Protein AF-A0A7X7VGP6-F1 (afdb_monomer_lite)

Secondary structure (DSSP, 8-state):
--EEETTS-THHHH-SSPPSTT-EEEEEEEEETTEEEEEEE-TTS-EEEEETTEEEE--HHHHHHHHHHHHHHHHHHH---HHHHHHHHHHHHTTSSPPPPP-

Radius of gyration: 19.92 Å; chains: 1; bounding box: 34×55×43 Å

Structure (mmCIF, N/CA/C/O backbone):
data_AF-A0A7X7VGP6-F1
#
_entry.id   AF-A0A7X7VGP6-F1
#
loop_
_atom_site.group_PDB
_atom_site.id
_atom_site.type_symbol
_atom_site.label_atom_id
_atom_site.label_alt_id
_atom_site.label_comp_id
_atom_site.label_asym_id
_atom_site.label_entity_id
_atom_site.label_seq_id
_atom_site.pdbx_PDB_ins_code
_atom_site.Cartn_x
_atom_site.Cartn_y
_atom_site.Cartn_z
_atom_site.occupancy
_atom_site.B_iso_or_equiv
_atom_site.auth_seq_id
_atom_site.auth_comp_id
_atom_site.auth_asym_id
_atom_site.auth_atom_id
_atom_site.pdbx_PDB_model_num
ATOM 1 N N . MET A 1 1 ? 10.704 -0.301 7.781 1.00 79.31 1 MET A N 1
ATOM 2 C CA . MET A 1 1 ? 9.350 -0.761 8.188 1.00 79.31 1 MET A CA 1
ATOM 3 C C . MET A 1 1 ? 8.409 -0.479 7.036 1.00 79.31 1 MET A C 1
ATOM 5 O O . MET A 1 1 ? 8.381 0.657 6.580 1.00 79.31 1 MET A O 1
ATOM 9 N N . LEU A 1 2 ? 7.655 -1.479 6.576 1.00 91.69 2 LEU A N 1
ATOM 10 C CA . LEU A 1 2 ? 6.713 -1.290 5.475 1.00 91.69 2 LEU A CA 1
ATOM 11 C C . LEU A 1 2 ? 5.452 -0.556 5.957 1.00 91.69 2 LEU A C 1
ATOM 13 O O . LEU A 1 2 ? 4.799 -0.974 6.920 1.00 91.69 2 LEU A O 1
ATOM 17 N N . THR A 1 3 ? 5.118 0.540 5.283 1.00 93.62 3 THR A N 1
ATOM 18 C CA . THR A 1 3 ? 3.899 1.322 5.502 1.00 93.62 3 THR A CA 1
ATOM 19 C C . THR A 1 3 ? 3.072 1.387 4.224 1.00 93.62 3 THR A C 1
ATOM 21 O O . THR A 1 3 ? 3.606 1.370 3.114 1.00 93.62 3 THR A O 1
ATOM 24 N N . VAL A 1 4 ? 1.750 1.435 4.391 1.00 95.44 4 VAL A N 1
ATOM 25 C CA . VAL A 1 4 ? 0.788 1.528 3.291 1.00 95.44 4 VAL A CA 1
ATOM 26 C C . VAL A 1 4 ? -0.144 2.704 3.534 1.00 95.44 4 VAL A C 1
ATOM 28 O O . VAL A 1 4 ? -0.724 2.842 4.614 1.00 95.44 4 VAL A O 1
ATOM 31 N N . THR A 1 5 ? -0.323 3.512 2.496 1.00 94.62 5 THR A N 1
ATOM 32 C CA . THR A 1 5 ? -1.263 4.631 2.472 1.00 94.62 5 THR A CA 1
ATOM 33 C C . THR A 1 5 ? -2.297 4.368 1.383 1.00 94.62 5 THR A C 1
ATOM 35 O O . THR A 1 5 ? -2.032 4.623 0.207 1.00 94.62 5 THR A O 1
ATOM 38 N N . LYS A 1 6 ? -3.481 3.865 1.765 1.00 93.31 6 LYS A N 1
ATOM 39 C CA . LYS A 1 6 ? -4.553 3.506 0.814 1.00 93.31 6 LYS A CA 1
ATOM 40 C C . LYS A 1 6 ? -5.069 4.693 -0.004 1.00 93.31 6 LYS A C 1
ATOM 42 O O . LYS A 1 6 ? -5.369 4.558 -1.180 1.00 93.31 6 LYS A O 1
ATOM 47 N N . SER A 1 7 ? -5.118 5.876 0.605 1.00 91.25 7 SER A N 1
ATOM 48 C CA . SER A 1 7 ? -5.493 7.130 -0.062 1.00 91.25 7 SER A CA 1
ATOM 49 C C . SER A 1 7 ? -4.360 7.759 -0.883 1.00 91.25 7 SER A C 1
ATOM 51 O O . SER A 1 7 ? -4.545 8.820 -1.478 1.00 91.25 7 SER A O 1
ATOM 53 N N . GLY A 1 8 ? -3.172 7.149 -0.894 1.00 92.94 8 GLY A N 1
ATOM 54 C CA . GLY A 1 8 ? -2.017 7.675 -1.606 1.00 92.94 8 GLY A CA 1
A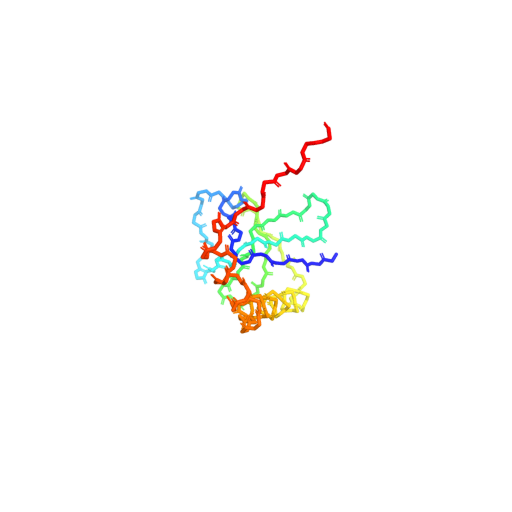TOM 55 C C . GLY A 1 8 ? -2.226 7.647 -3.120 1.00 92.94 8 GLY A C 1
ATOM 56 O O . GLY A 1 8 ? -2.760 6.682 -3.667 1.00 92.94 8 GLY A O 1
ATOM 57 N N . ASN A 1 9 ? -1.760 8.690 -3.810 1.00 95.00 9 ASN A N 1
ATOM 58 C CA . ASN A 1 9 ? -1.848 8.770 -5.264 1.00 95.00 9 ASN A CA 1
ATOM 59 C C . ASN A 1 9 ? -0.842 7.817 -5.928 1.00 95.00 9 ASN A C 1
ATOM 61 O O . ASN A 1 9 ? 0.274 8.203 -6.260 1.00 95.00 9 ASN A O 1
ATOM 65 N N . TRP A 1 10 ? -1.239 6.564 -6.134 1.00 95.38 10 TRP A N 1
ATOM 66 C CA . TRP A 1 10 ? -0.401 5.524 -6.734 1.00 95.38 10 TRP A CA 1
ATOM 67 C C . TRP A 1 10 ? -0.017 5.808 -8.196 1.00 95.38 10 TRP A C 1
ATOM 69 O O . TRP A 1 10 ? 1.022 5.338 -8.664 1.00 95.38 10 TRP A O 1
ATOM 79 N N . LYS A 1 11 ? -0.808 6.616 -8.916 1.00 95.19 11 LYS A N 1
ATOM 80 C CA . LYS A 1 11 ? -0.571 6.934 -10.333 1.00 95.19 11 LYS A CA 1
ATOM 81 C C . LYS A 1 11 ? 0.730 7.701 -10.562 1.00 95.19 11 LYS A C 1
ATOM 83 O O . LYS A 1 11 ? 1.301 7.576 -11.637 1.00 95.19 11 LYS A O 1
ATOM 88 N N . ILE A 1 12 ? 1.230 8.443 -9.567 1.00 95.19 12 ILE A N 1
ATOM 89 C CA . ILE A 1 12 ? 2.523 9.147 -9.687 1.00 95.19 12 ILE A CA 1
ATOM 90 C C . ILE A 1 12 ? 3.701 8.175 -9.801 1.00 95.19 12 ILE A C 1
ATOM 92 O O . ILE A 1 12 ? 4.737 8.530 -10.349 1.00 95.19 12 ILE A O 1
ATOM 96 N N . TYR A 1 13 ? 3.536 6.959 -9.274 1.00 95.44 13 TYR A N 1
ATOM 97 C CA . TYR A 1 13 ? 4.559 5.921 -9.277 1.00 95.44 13 TYR A CA 1
ATOM 98 C C . TYR A 1 13 ? 4.398 4.982 -10.471 1.00 95.44 13 TYR A C 1
ATOM 100 O O . TYR A 1 13 ? 5.382 4.641 -11.119 1.00 95.44 13 TYR A O 1
ATOM 108 N N . TRP A 1 14 ? 3.167 4.573 -10.792 1.00 95.38 14 TRP A N 1
ATOM 109 C CA . TRP A 1 14 ? 2.907 3.662 -11.914 1.00 95.38 14 TRP A CA 1
ATOM 110 C C . TRP A 1 14 ? 2.946 4.355 -13.283 1.00 95.38 14 TRP A C 1
ATOM 112 O O . TRP A 1 14 ? 3.446 3.783 -14.251 1.00 95.38 14 TRP A O 1
ATOM 122 N N . GLY A 1 15 ? 2.444 5.590 -13.356 1.00 91.88 15 GLY A N 1
ATOM 123 C CA . GLY A 1 15 ? 2.236 6.334 -14.594 1.00 91.88 15 GLY A CA 1
ATOM 124 C C . GLY A 1 15 ? 0.858 6.095 -15.223 1.00 91.88 15 GLY A C 1
ATOM 125 O O . GLY A 1 15 ? -0.086 5.652 -14.569 1.00 91.88 15 GLY A O 1
ATOM 126 N N . MET A 1 16 ? 0.747 6.418 -16.515 1.00 87.75 16 MET A N 1
ATOM 127 C CA . MET A 1 16 ? -0.494 6.318 -17.304 1.00 87.75 16 MET A CA 1
ATOM 128 C C . MET A 1 16 ? -0.727 4.929 -17.917 1.00 87.75 16 MET A C 1
ATOM 130 O O . MET A 1 16 ? -1.674 4.745 -18.678 1.00 87.75 16 MET A O 1
ATOM 134 N N . MET A 1 17 ? 0.139 3.961 -17.625 1.00 86.94 17 MET A N 1
ATOM 135 C CA . MET A 1 17 ? 0.034 2.625 -18.201 1.00 86.94 17 MET A CA 1
ATOM 136 C C . MET A 1 17 ? -1.133 1.848 -17.584 1.00 86.94 17 MET A C 1
ATOM 138 O O . MET A 1 17 ? -1.423 2.028 -16.395 1.00 86.94 17 MET A O 1
ATOM 142 N N . PRO A 1 18 ? -1.786 0.956 -18.349 1.00 92.25 18 PRO A N 1
ATOM 143 C CA . PRO A 1 18 ? -2.751 0.037 -17.767 1.00 92.25 18 PRO A CA 1
ATOM 144 C C . PRO A 1 18 ? -2.075 -0.802 -16.677 1.00 92.25 18 PRO A C 1
ATOM 146 O O . PRO A 1 18 ? -0.883 -1.116 -16.752 1.00 92.25 18 PRO A O 1
ATOM 149 N N . LEU A 1 19 ? -2.828 -1.132 -15.629 1.00 94.44 19 LEU A N 1
ATOM 150 C CA . LEU A 1 19 ? -2.383 -2.132 -14.664 1.00 94.44 19 LEU A CA 1
ATOM 151 C C . LEU A 1 19 ? -2.326 -3.505 -15.353 1.00 94.44 19 LEU A C 1
ATOM 153 O O . LEU A 1 19 ? -3.034 -3.711 -16.344 1.00 94.44 19 LEU A O 1
ATOM 157 N N . PRO A 1 20 ? -1.519 -4.451 -14.838 1.00 93.50 20 PRO A N 1
ATOM 158 C CA . PRO A 1 20 ? -1.590 -5.837 -15.279 1.00 93.50 20 PRO A CA 1
ATOM 159 C C . PRO A 1 20 ? -3.030 -6.358 -15.235 1.00 93.50 20 PRO A C 1
ATOM 161 O O . PRO A 1 20 ? -3.825 -5.932 -14.396 1.00 93.50 20 PRO A O 1
ATOM 164 N N . GLU A 1 21 ? -3.364 -7.284 -16.128 1.00 95.69 21 GLU A N 1
ATOM 165 C CA . GLU A 1 21 ? -4.721 -7.815 -16.234 1.00 95.69 21 GLU A CA 1
ATOM 166 C C . GLU A 1 21 ? -5.217 -8.378 -14.891 1.00 95.69 21 GLU A C 1
ATOM 168 O O . GLU A 1 21 ? -4.514 -9.125 -14.206 1.00 95.69 21 GLU A O 1
ATOM 173 N N . GLY A 1 22 ? -6.421 -7.961 -14.484 1.00 95.38 22 GLY A N 1
ATOM 174 C CA . GLY A 1 22 ? -7.033 -8.349 -13.211 1.00 95.38 22 GLY A CA 1
ATOM 175 C C . GLY A 1 22 ? -6.326 -7.820 -11.955 1.00 95.38 22 GLY A C 1
ATOM 176 O O . GLY A 1 22 ? -6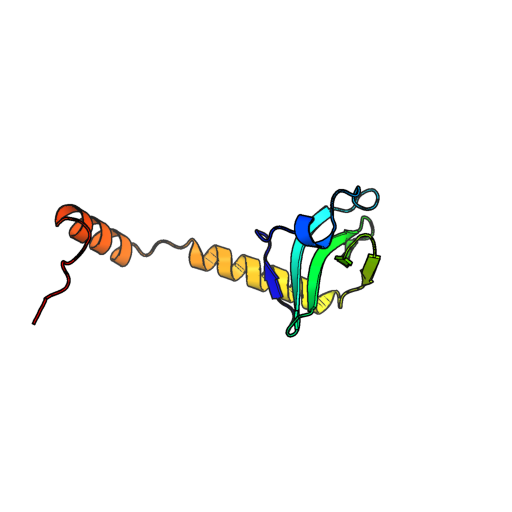.690 -8.222 -10.850 1.00 95.38 22 GLY A O 1
ATOM 177 N N . ALA A 1 23 ? -5.322 -6.949 -12.089 1.00 96.81 23 ALA A N 1
ATOM 178 C CA . ALA A 1 23 ? -4.658 -6.330 -10.952 1.00 96.81 23 ALA A CA 1
ATOM 179 C C . ALA A 1 23 ? -5.409 -5.090 -10.448 1.00 96.81 23 ALA A C 1
ATOM 181 O O . ALA A 1 23 ? -6.007 -4.331 -11.211 1.00 96.81 23 ALA A O 1
ATOM 182 N N . GLU A 1 24 ? -5.308 -4.851 -9.146 1.00 96.75 24 GLU A N 1
ATOM 183 C CA . GLU A 1 24 ? -5.915 -3.718 -8.457 1.00 96.75 24 GLU A CA 1
ATOM 184 C C . GLU A 1 24 ? -4.827 -2.869 -7.792 1.00 96.75 24 GLU A C 1
ATOM 186 O O . GLU A 1 24 ? -3.964 -3.384 -7.078 1.00 96.75 24 GLU A O 1
ATOM 191 N N . ALA A 1 25 ? -4.863 -1.553 -7.997 1.00 96.25 25 ALA A N 1
ATOM 192 C CA . ALA A 1 25 ? -3.995 -0.630 -7.276 1.00 96.25 25 ALA A CA 1
ATOM 193 C C . ALA A 1 25 ? -4.652 -0.197 -5.959 1.00 96.25 25 ALA A C 1
ATOM 195 O O . ALA A 1 25 ? -5.720 0.411 -5.956 1.00 96.25 25 ALA A O 1
ATOM 196 N N . LEU A 1 26 ? -3.981 -0.477 -4.842 1.00 96.44 26 LEU A N 1
ATOM 197 C CA . LEU A 1 26 ? -4.510 -0.292 -3.487 1.00 96.44 26 LEU A CA 1
ATOM 198 C C . LEU A 1 26 ? -4.010 0.979 -2.790 1.00 96.44 26 LEU A C 1
ATOM 200 O O . LEU A 1 26 ? -4.437 1.267 -1.674 1.00 96.44 26 LEU A O 1
ATOM 204 N N . GLY A 1 27 ? -3.079 1.715 -3.401 1.00 95.94 27 GLY A N 1
ATOM 205 C CA . GLY A 1 27 ? -2.512 2.945 -2.849 1.00 95.94 27 GLY A C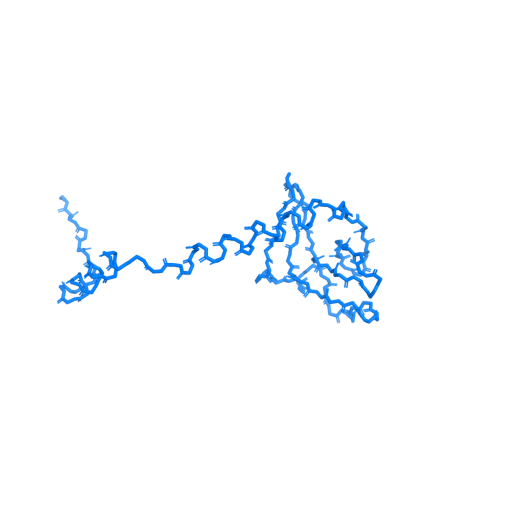A 1
ATOM 206 C C . GLY A 1 27 ? -0.995 2.994 -2.988 1.00 95.94 27 GLY A C 1
ATOM 207 O O . GLY A 1 27 ? -0.434 2.501 -3.963 1.00 95.94 27 GLY A O 1
ATOM 208 N N . VAL A 1 28 ? -0.317 3.598 -2.015 1.00 96.88 28 VAL A N 1
ATOM 209 C CA . VAL A 1 28 ? 1.146 3.759 -2.019 1.00 96.88 28 VAL A CA 1
ATOM 210 C C . VAL A 1 28 ? 1.767 2.892 -0.934 1.00 96.88 28 VAL A C 1
ATOM 212 O O . VAL A 1 28 ? 1.288 2.877 0.201 1.00 96.88 28 VAL A O 1
ATOM 215 N N . VAL A 1 29 ? 2.851 2.200 -1.277 1.00 96.69 29 VAL A N 1
ATOM 216 C CA . VAL A 1 29 ? 3.698 1.467 -0.332 1.00 96.69 29 VAL A CA 1
ATOM 217 C C . VAL A 1 29 ? 5.030 2.186 -0.164 1.00 96.69 29 VAL A C 1
ATOM 219 O O . VAL A 1 29 ? 5.590 2.704 -1.130 1.00 96.69 29 VAL A O 1
ATOM 222 N N . ARG A 1 30 ? 5.549 2.196 1.064 1.00 95.31 30 ARG A N 1
ATOM 223 C CA . ARG A 1 30 ? 6.893 2.676 1.392 1.00 95.31 30 ARG A CA 1
ATOM 224 C C . ARG A 1 30 ? 7.596 1.653 2.268 1.00 95.31 30 ARG A C 1
ATOM 226 O O . ARG A 1 30 ? 7.013 1.165 3.233 1.00 95.31 30 ARG A O 1
ATOM 233 N N . ARG A 1 31 ? 8.842 1.319 1.939 1.00 88.88 31 ARG A N 1
ATOM 234 C CA . ARG A 1 31 ? 9.626 0.313 2.685 1.00 88.88 31 ARG A CA 1
ATOM 235 C C . ARG A 1 31 ? 10.720 0.940 3.537 1.00 88.88 31 ARG A C 1
ATOM 237 O O . ARG A 1 31 ? 10.948 0.488 4.662 1.00 88.88 31 ARG A O 1
ATOM 244 N N . ASP A 1 32 ? 11.350 1.981 2.992 1.00 81.00 32 ASP A N 1
ATOM 245 C CA . ASP A 1 32 ? 12.430 2.738 3.621 1.00 81.00 32 ASP A CA 1
ATOM 246 C C . ASP A 1 32 ? 12.452 4.206 3.135 1.00 81.00 32 ASP A C 1
ATOM 248 O O . ASP A 1 32 ? 11.547 4.669 2.424 1.00 81.00 32 ASP A O 1
ATOM 252 N N . VAL A 1 33 ? 13.451 4.984 3.548 1.00 73.81 33 VAL A N 1
ATOM 253 C CA . VAL A 1 33 ? 13.678 6.356 3.082 1.00 73.81 33 VAL A CA 1
ATOM 254 C C . VAL A 1 33 ? 14.009 6.349 1.588 1.00 73.81 33 VAL A C 1
ATOM 256 O O . VAL A 1 33 ? 14.987 5.757 1.157 1.00 73.81 33 VAL A O 1
ATOM 259 N N . GLY A 1 34 ? 13.166 7.007 0.790 1.00 76.00 34 GLY A N 1
ATOM 260 C CA . GLY A 1 34 ? 13.344 7.122 -0.661 1.00 76.00 34 GLY A CA 1
ATOM 261 C C . GLY A 1 34 ? 12.780 5.962 -1.488 1.00 76.00 34 GLY A C 1
ATOM 262 O O . GLY A 1 34 ? 12.620 6.121 -2.692 1.00 76.00 34 GLY A O 1
ATOM 263 N N . ASP A 1 35 ? 12.397 4.841 -0.871 1.00 89.00 35 ASP A N 1
ATOM 264 C CA . ASP A 1 35 ? 11.843 3.686 -1.588 1.00 89.00 35 ASP A CA 1
ATOM 265 C C . ASP A 1 35 ? 10.324 3.595 -1.397 1.00 89.00 35 ASP A C 1
ATOM 267 O O . ASP A 1 35 ? 9.817 3.065 -0.397 1.00 89.00 35 ASP A O 1
ATOM 271 N N . SER A 1 36 ? 9.605 4.198 -2.346 1.00 95.12 36 SER A N 1
ATOM 272 C CA . SER A 1 36 ? 8.142 4.212 -2.428 1.00 95.12 36 SER A CA 1
ATOM 273 C C . SER A 1 36 ? 7.670 3.816 -3.827 1.00 95.12 36 SER A C 1
ATOM 275 O O . SER A 1 36 ? 8.400 3.964 -4.810 1.00 95.12 36 SER A O 1
ATOM 277 N N . GLY A 1 37 ? 6.442 3.315 -3.915 1.00 96.25 37 GLY A N 1
ATOM 278 C CA . GLY A 1 37 ? 5.827 2.961 -5.188 1.00 96.25 37 GLY A CA 1
ATOM 279 C C . GLY A 1 37 ? 4.332 2.698 -5.075 1.00 96.25 37 GLY A C 1
ATOM 280 O O . GLY A 1 37 ? 3.750 2.762 -3.987 1.00 96.25 37 GLY A O 1
ATOM 281 N N . ALA A 1 38 ? 3.708 2.375 -6.204 1.00 97.25 38 ALA A N 1
ATOM 282 C CA . ALA A 1 38 ? 2.322 1.930 -6.230 1.00 97.25 38 ALA A CA 1
ATOM 283 C C . ALA A 1 38 ? 2.213 0.558 -5.554 1.00 97.25 38 ALA A C 1
ATOM 285 O O . ALA A 1 38 ? 2.927 -0.372 -5.923 1.00 97.25 38 ALA A O 1
ATOM 286 N N . LEU A 1 39 ? 1.317 0.419 -4.580 1.00 97.69 39 LEU A N 1
ATOM 287 C CA . LEU A 1 39 ? 0.925 -0.883 -4.058 1.00 97.69 39 LEU A CA 1
ATOM 288 C C . LEU A 1 39 ? -0.106 -1.488 -5.005 1.00 97.69 39 LEU A C 1
ATOM 290 O O . LEU A 1 39 ? -1.207 -0.955 -5.145 1.00 97.69 39 LEU A O 1
ATOM 294 N N . ILE A 1 40 ? 0.243 -2.608 -5.625 1.00 97.56 40 ILE A N 1
ATOM 295 C CA . ILE A 1 40 ? -0.625 -3.316 -6.563 1.00 97.56 40 ILE A CA 1
ATOM 296 C C . ILE A 1 40 ? -0.847 -4.731 -6.029 1.00 97.56 40 ILE A C 1
ATOM 298 O O . ILE A 1 40 ? 0.093 -5.391 -5.582 1.00 97.56 40 ILE A O 1
ATOM 302 N N . LYS A 1 41 ? -2.090 -5.199 -6.066 1.00 98.06 41 LYS A N 1
ATOM 303 C CA . LYS A 1 41 ? -2.456 -6.597 -5.857 1.00 98.06 41 LYS A CA 1
ATOM 304 C C . LYS A 1 41 ? -2.690 -7.220 -7.225 1.00 98.06 41 LYS A C 1
ATOM 306 O O . LYS A 1 41 ? -3.566 -6.780 -7.960 1.00 98.06 41 LYS A O 1
ATOM 311 N N . LEU A 1 42 ? -1.882 -8.206 -7.584 1.00 97.81 42 LEU A N 1
ATOM 312 C CA . LEU A 1 42 ? -2.038 -8.935 -8.840 1.00 97.81 42 LEU A CA 1
ATOM 313 C C . LEU A 1 42 ? -3.274 -9.844 -8.790 1.00 97.81 42 LEU A C 1
ATOM 315 O O . LEU A 1 42 ? -3.726 -10.211 -7.705 1.00 97.81 42 LEU A O 1
ATOM 319 N N . ALA A 1 43 ? -3.757 -10.285 -9.954 1.00 96.75 43 ALA A N 1
ATOM 320 C CA . ALA A 1 43 ? -4.857 -11.253 -10.056 1.00 96.75 43 ALA A CA 1
ATOM 321 C C . ALA A 1 43 ? -4.581 -12.561 -9.286 1.00 96.75 43 ALA A C 1
ATOM 323 O O . ALA A 1 43 ? -5.491 -13.174 -8.739 1.00 96.75 43 ALA A O 1
ATOM 324 N N . SER A 1 44 ? -3.306 -12.952 -9.172 1.00 95.50 44 SER A N 1
ATOM 325 C CA . SER A 1 44 ? -2.858 -14.095 -8.363 1.00 95.50 44 SER A CA 1
ATOM 326 C C . SER A 1 44 ? -2.989 -13.889 -6.847 1.00 95.50 44 SER A C 1
ATOM 328 O O . SER A 1 44 ? -2.730 -14.811 -6.080 1.00 95.50 44 SER A O 1
ATOM 330 N N . GLY A 1 45 ? -3.349 -12.686 -6.395 1.00 96.00 45 GLY A N 1
ATOM 331 C CA . GLY A 1 45 ? -3.441 -12.307 -4.986 1.00 96.00 45 GLY A CA 1
ATOM 332 C C . GLY A 1 45 ? -2.140 -11.766 -4.390 1.00 96.00 45 GLY A C 1
ATOM 333 O O . GLY A 1 45 ? -2.172 -11.224 -3.287 1.00 96.00 45 GLY A O 1
ATOM 334 N N . ASN A 1 46 ? -1.021 -11.852 -5.115 1.00 97.56 46 ASN A N 1
ATOM 335 C CA . ASN A 1 46 ? 0.275 -11.363 -4.650 1.00 97.56 46 ASN A CA 1
ATOM 336 C C . ASN A 1 46 ? 0.347 -9.830 -4.648 1.00 97.56 46 ASN A C 1
ATOM 338 O O . ASN A 1 46 ? -0.008 -9.170 -5.627 1.00 97.56 46 ASN A O 1
ATOM 342 N N . TYR A 1 47 ? 0.896 -9.274 -3.573 1.00 98.00 47 TYR A N 1
ATOM 343 C CA . TYR A 1 47 ? 1.209 -7.858 -3.439 1.00 98.00 47 TYR A CA 1
ATOM 344 C C . TYR A 1 47 ? 2.582 -7.524 -4.011 1.00 98.00 47 TYR A C 1
ATOM 346 O O . TYR A 1 47 ? 3.588 -8.186 -3.722 1.00 98.00 47 TYR A O 1
ATOM 354 N N . VAL A 1 48 ? 2.625 -6.444 -4.779 1.00 97.12 48 VAL A N 1
ATOM 355 C CA . VAL A 1 48 ? 3.820 -5.960 -5.461 1.00 97.12 48 VAL A CA 1
ATOM 356 C C . VAL A 1 48 ? 3.932 -4.440 -5.363 1.00 97.12 48 VAL A C 1
ATOM 358 O O . VAL A 1 48 ? 2.940 -3.733 -5.180 1.00 97.12 48 VAL A O 1
ATOM 361 N N . GLN A 1 49 ? 5.158 -3.941 -5.490 1.00 97.00 49 GLN A N 1
ATOM 362 C CA . GLN A 1 49 ? 5.455 -2.527 -5.679 1.00 97.00 49 GLN A CA 1
ATOM 363 C C . GLN A 1 49 ? 5.656 -2.264 -7.170 1.00 97.00 49 GLN A C 1
ATOM 365 O O . GLN A 1 49 ? 6.528 -2.874 -7.793 1.00 97.00 49 GLN A O 1
ATOM 370 N N . GLY A 1 50 ? 4.851 -1.366 -7.729 1.00 96.06 50 GLY A N 1
ATOM 371 C CA . GLY A 1 50 ? 4.944 -0.913 -9.111 1.00 96.06 50 GLY A CA 1
ATOM 372 C C . GLY A 1 50 ? 5.599 0.463 -9.219 1.00 96.06 50 GLY A C 1
ATOM 373 O O . GLY A 1 50 ? 5.197 1.381 -8.505 1.00 96.06 50 GLY A O 1
ATOM 374 N N . ASN A 1 51 ? 6.565 0.609 -10.128 1.00 95.50 51 ASN A N 1
ATOM 375 C CA . ASN A 1 51 ? 7.217 1.877 -10.472 1.00 95.50 51 ASN A CA 1
ATOM 376 C C . ASN A 1 51 ? 7.494 1.927 -11.983 1.00 95.50 51 ASN A C 1
ATOM 378 O O . ASN A 1 51 ? 8.228 1.086 -12.496 1.00 95.50 51 ASN A O 1
ATOM 382 N N . ALA A 1 52 ? 6.914 2.904 -12.687 1.00 93.12 52 ALA A N 1
ATOM 383 C CA . ALA A 1 52 ? 7.072 3.127 -14.128 1.00 93.12 52 ALA A CA 1
ATOM 384 C C . ALA A 1 52 ? 6.939 1.838 -14.973 1.00 93.12 52 ALA A C 1
ATOM 386 O O . ALA A 1 52 ? 7.779 1.541 -15.817 1.00 93.12 52 ALA A O 1
ATOM 387 N N . GLY A 1 53 ? 5.915 1.022 -14.696 1.00 90.00 53 GLY A N 1
ATOM 388 C CA . GLY A 1 53 ? 5.688 -0.264 -15.372 1.00 90.00 53 GLY A CA 1
ATOM 389 C C . GLY A 1 53 ? 6.502 -1.450 -14.854 1.00 90.00 53 GLY A C 1
ATOM 390 O O . GLY A 1 53 ? 6.146 -2.594 -15.121 1.00 90.00 53 GLY A O 1
ATOM 391 N N . SER A 1 54 ? 7.560 -1.208 -14.080 1.00 93.44 54 SER A N 1
ATOM 392 C CA . SER A 1 54 ? 8.324 -2.270 -13.425 1.00 93.44 54 SER A CA 1
ATOM 393 C C . SER A 1 54 ? 7.618 -2.736 -12.160 1.00 93.44 54 SER A C 1
ATOM 395 O O . SER A 1 54 ? 7.087 -1.925 -11.400 1.00 93.44 54 SER A O 1
ATOM 397 N N . ILE A 1 55 ? 7.644 -4.044 -11.913 1.00 94.62 55 ILE A N 1
ATOM 398 C CA . ILE A 1 55 ? 6.983 -4.673 -10.771 1.00 94.62 55 ILE A CA 1
ATOM 399 C C . ILE A 1 55 ? 8.017 -5.417 -9.928 1.00 94.62 55 ILE A C 1
ATOM 401 O O . ILE A 1 55 ? 8.833 -6.175 -10.450 1.00 94.62 55 ILE A O 1
ATOM 405 N N . ARG A 1 56 ? 7.950 -5.238 -8.607 1.00 95.12 56 ARG A N 1
ATOM 406 C CA . ARG A 1 56 ? 8.752 -5.980 -7.632 1.00 95.12 56 ARG A CA 1
ATOM 407 C C . ARG A 1 56 ? 7.861 -6.629 -6.585 1.00 95.12 56 ARG A C 1
ATOM 409 O O . ARG A 1 56 ? 7.083 -5.947 -5.922 1.00 95.12 56 ARG A O 1
ATOM 416 N N . THR A 1 57 ? 8.030 -7.929 -6.373 1.00 96.44 57 THR A N 1
ATOM 417 C CA . THR A 1 57 ? 7.327 -8.655 -5.309 1.00 96.44 57 THR A CA 1
ATOM 418 C C . THR A 1 57 ? 7.684 -8.110 -3.931 1.00 96.44 57 THR A C 1
ATOM 420 O O . THR A 1 57 ? 8.850 -7.833 -3.632 1.00 96.44 57 THR A O 1
ATOM 423 N N . LEU A 1 58 ? 6.666 -7.953 -3.088 1.00 96.56 58 LEU A N 1
ATOM 424 C CA . LEU A 1 58 ? 6.819 -7.530 -1.701 1.00 96.56 58 LEU A CA 1
ATOM 425 C C . LEU A 1 58 ? 6.760 -8.730 -0.744 1.00 96.56 58 LEU A C 1
ATOM 427 O O . LEU A 1 58 ? 6.202 -9.773 -1.094 1.00 96.56 58 LEU A O 1
ATOM 431 N N . PRO A 1 59 ? 7.281 -8.602 0.486 1.00 95.69 59 PRO A N 1
ATOM 432 C CA . PRO A 1 59 ? 6.994 -9.561 1.546 1.00 95.69 59 PRO A CA 1
ATOM 433 C C . PRO A 1 59 ? 5.489 -9.552 1.864 1.00 95.69 59 PRO A C 1
ATOM 435 O O . PRO A 1 59 ? 4.956 -8.575 2.388 1.00 95.69 59 PRO A O 1
ATOM 438 N N . GLN A 1 60 ? 4.787 -10.634 1.515 1.00 96.69 60 GLN A N 1
ATOM 439 C CA . GLN A 1 60 ? 3.316 -10.693 1.553 1.00 96.69 60 GLN A CA 1
ATOM 440 C C . GLN A 1 60 ? 2.753 -10.492 2.966 1.00 96.69 60 GLN A C 1
ATOM 442 O O . GLN A 1 60 ? 1.751 -9.799 3.161 1.00 96.69 60 GLN A O 1
ATOM 447 N N . ARG A 1 61 ? 3.438 -11.064 3.963 1.00 96.44 61 ARG A N 1
ATOM 448 C CA . ARG A 1 61 ? 3.079 -10.935 5.375 1.00 96.44 61 ARG A CA 1
ATOM 449 C C . ARG A 1 61 ? 3.170 -9.482 5.845 1.00 96.44 61 ARG A C 1
ATOM 451 O O . ARG A 1 61 ? 2.197 -8.966 6.383 1.00 96.44 61 ARG A O 1
ATOM 458 N N . ASP A 1 62 ? 4.279 -8.804 5.564 1.00 95.75 62 ASP A N 1
ATOM 459 C CA . ASP A 1 62 ? 4.497 -7.419 5.997 1.00 95.75 62 ASP A CA 1
ATOM 460 C C . ASP A 1 62 ? 3.481 -6.456 5.378 1.00 95.75 62 ASP A C 1
ATOM 462 O O . ASP A 1 62 ? 3.016 -5.529 6.044 1.00 95.75 62 ASP A O 1
ATOM 466 N N . VAL A 1 63 ? 3.113 -6.676 4.110 1.00 96.62 63 VAL A N 1
ATOM 467 C CA . VAL A 1 63 ? 2.067 -5.892 3.437 1.00 96.62 63 VAL A CA 1
ATOM 468 C C . VAL A 1 63 ? 0.711 -6.123 4.092 1.00 96.62 63 VAL A C 1
ATOM 470 O O . VAL A 1 63 ? -0.001 -5.158 4.364 1.00 96.62 63 VAL A O 1
ATOM 473 N N . THR A 1 64 ? 0.367 -7.376 4.389 1.00 96.12 64 THR A N 1
ATOM 474 C CA . THR A 1 64 ? -0.901 -7.724 5.046 1.00 96.12 64 THR A CA 1
ATOM 475 C C . THR A 1 64 ? -0.992 -7.090 6.436 1.00 96.12 64 THR A C 1
ATOM 477 O O . THR A 1 64 ? -1.990 -6.444 6.757 1.00 96.12 64 THR A O 1
ATOM 480 N N . GLU A 1 65 ? 0.075 -7.180 7.234 1.00 96.25 65 GLU A N 1
ATOM 481 C CA . GLU A 1 65 ? 0.156 -6.518 8.540 1.00 96.25 65 GLU A CA 1
ATOM 482 C C . GLU A 1 65 ? 0.064 -4.988 8.408 1.00 96.25 65 GLU A C 1
ATOM 484 O O . GLU A 1 65 ? -0.627 -4.331 9.188 1.00 96.25 65 GLU A O 1
ATOM 489 N N . ALA A 1 66 ? 0.727 -4.392 7.412 1.00 95.44 66 ALA A N 1
ATOM 490 C CA . ALA A 1 66 ? 0.669 -2.951 7.179 1.00 95.44 66 ALA A CA 1
ATOM 491 C C . ALA A 1 66 ? -0.727 -2.473 6.748 1.00 95.44 66 ALA A C 1
ATOM 493 O O . ALA A 1 66 ? -1.167 -1.416 7.206 1.00 95.44 66 ALA A O 1
ATOM 494 N N . LEU A 1 67 ? -1.431 -3.244 5.915 1.00 95.38 67 LEU A N 1
ATOM 495 C CA . LEU A 1 67 ? -2.815 -2.977 5.522 1.00 95.38 67 LEU A CA 1
ATOM 496 C C . LEU A 1 67 ? -3.752 -3.036 6.732 1.00 95.38 67 LEU A C 1
ATOM 498 O O . LEU A 1 67 ? -4.497 -2.082 6.951 1.00 95.38 67 LEU A O 1
ATOM 502 N N . ALA A 1 68 ? -3.648 -4.080 7.560 1.00 94.75 68 ALA A N 1
ATOM 503 C CA . ALA A 1 68 ? -4.442 -4.210 8.782 1.00 94.75 68 ALA A CA 1
ATOM 504 C C . ALA A 1 68 ? -4.184 -3.049 9.761 1.00 94.75 68 ALA A C 1
ATOM 506 O O . ALA A 1 68 ? -5.123 -2.456 10.295 1.00 94.75 68 ALA A O 1
ATOM 507 N N . ARG A 1 69 ? -2.915 -2.650 9.949 1.00 93.44 69 ARG A N 1
ATOM 508 C CA . ARG A 1 69 ? -2.564 -1.464 10.753 1.00 93.44 69 ARG A CA 1
ATOM 509 C C . ARG A 1 69 ? -3.160 -0.178 10.177 1.00 93.44 69 ARG A C 1
ATOM 511 O O . ARG A 1 69 ? -3.638 0.657 10.941 1.00 93.44 69 ARG A O 1
ATOM 518 N N . SER A 1 70 ? -3.123 -0.009 8.854 1.00 90.81 70 SER A N 1
ATOM 519 C CA . SER A 1 70 ? -3.687 1.162 8.169 1.00 90.81 70 SER A CA 1
ATOM 520 C C . SER A 1 70 ? -5.205 1.252 8.369 1.00 90.81 70 SER A C 1
ATOM 522 O O . SER A 1 70 ? -5.720 2.316 8.709 1.00 90.81 70 SER A O 1
ATOM 524 N N . GLU A 1 71 ? -5.915 0.129 8.244 1.00 91.44 71 GLU A N 1
ATOM 525 C CA . GLU A 1 71 ? -7.360 0.043 8.489 1.00 91.44 71 GLU A CA 1
ATOM 526 C C . GLU A 1 71 ? -7.717 0.331 9.947 1.00 91.44 71 GLU A C 1
ATOM 528 O O . GLU A 1 71 ? -8.604 1.144 10.210 1.00 91.44 71 GLU A O 1
ATOM 533 N N . ALA A 1 72 ? -6.991 -0.264 10.896 1.00 91.31 72 ALA A N 1
ATOM 534 C CA . ALA A 1 72 ? -7.191 -0.005 12.317 1.00 91.31 72 ALA A CA 1
ATOM 535 C C . ALA A 1 72 ? -6.965 1.478 12.659 1.00 91.31 72 ALA A C 1
ATOM 537 O O . ALA A 1 72 ? -7.762 2.076 13.381 1.00 91.31 72 ALA A O 1
ATOM 538 N N . ALA A 1 73 ? -5.921 2.101 12.102 1.00 88.44 73 ALA A N 1
ATOM 539 C CA . ALA A 1 73 ? -5.656 3.526 12.291 1.00 88.44 73 ALA A CA 1
ATOM 540 C C . ALA A 1 73 ? -6.768 4.408 11.699 1.00 88.44 73 ALA A C 1
ATOM 542 O O . ALA A 1 73 ? -7.179 5.379 12.336 1.00 88.44 73 ALA A O 1
ATOM 543 N N . ALA A 1 74 ? -7.287 4.064 10.516 1.00 87.56 74 ALA A N 1
ATOM 544 C CA . ALA A 1 74 ? -8.407 4.775 9.904 1.00 87.56 74 ALA A CA 1
ATOM 545 C C . ALA A 1 74 ? -9.688 4.652 10.746 1.00 87.56 74 ALA A C 1
ATOM 547 O O . ALA A 1 74 ? -10.355 5.657 11.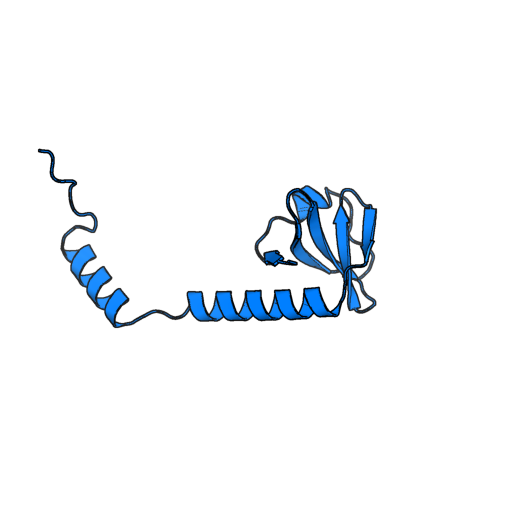000 1.00 87.56 74 ALA A O 1
ATOM 548 N N . ALA A 1 75 ? -9.990 3.448 11.242 1.00 89.25 75 ALA A N 1
ATOM 549 C CA . ALA A 1 75 ? -11.123 3.209 12.127 1.00 89.25 75 ALA A CA 1
ATOM 550 C C . ALA A 1 75 ? -10.998 4.041 13.410 1.00 89.25 75 ALA A C 1
ATOM 552 O O . ALA A 1 75 ? -11.899 4.816 13.723 1.00 89.25 75 ALA A O 1
ATOM 553 N N . LEU A 1 76 ? -9.850 3.979 14.093 1.00 88.44 76 LEU A N 1
ATOM 554 C CA . LEU A 1 76 ? -9.587 4.766 15.301 1.00 88.44 76 LEU A CA 1
ATOM 555 C C . LEU A 1 76 ? -9.670 6.279 15.050 1.00 88.44 76 LEU A C 1
ATOM 557 O O . LEU A 1 76 ? -10.243 7.001 15.862 1.00 88.44 76 LEU A O 1
ATOM 561 N N . GLY A 1 77 ? -9.145 6.764 13.921 1.00 84.62 77 GLY A N 1
ATOM 562 C CA . GLY A 1 77 ? -9.216 8.177 13.540 1.00 84.62 77 GLY A CA 1
ATOM 563 C C . GLY A 1 77 ? -10.637 8.669 13.249 1.00 84.62 77 GLY A C 1
ATOM 564 O O . GLY A 1 77 ? -10.925 9.852 13.431 1.00 84.62 77 GLY A O 1
ATOM 565 N N . SER A 1 78 ? -11.532 7.770 12.831 1.00 82.81 78 SER A N 1
ATOM 566 C CA . SER A 1 78 ? -12.942 8.081 12.571 1.00 82.81 78 SER A CA 1
ATOM 567 C C . SER A 1 78 ? -13.805 8.137 13.838 1.00 82.81 78 SER A C 1
ATOM 569 O O . SER A 1 78 ? -14.899 8.707 13.814 1.00 82.81 78 SER A O 1
ATOM 571 N N . ILE A 1 79 ? -13.317 7.602 14.965 1.00 86.06 79 ILE A N 1
ATOM 572 C CA . ILE A 1 79 ? -14.048 7.618 16.234 1.00 86.06 79 ILE A CA 1
ATOM 573 C C . ILE A 1 79 ? -14.126 9.056 16.755 1.00 86.06 79 ILE A C 1
ATOM 575 O O . ILE A 1 79 ? -13.151 9.659 17.214 1.00 86.06 79 ILE A O 1
ATOM 579 N N . ARG A 1 80 ? -15.336 9.618 16.718 1.00 79.44 80 ARG A N 1
ATOM 580 C CA . ARG A 1 80 ? -15.625 10.940 17.271 1.00 79.44 80 ARG A CA 1
ATOM 581 C C . ARG A 1 80 ? -15.731 10.853 18.791 1.00 79.44 80 ARG A C 1
ATOM 583 O O . ARG A 1 80 ? -16.637 10.230 19.325 1.00 79.44 80 ARG A O 1
ATOM 590 N N . SER A 1 81 ? -14.856 11.561 19.501 1.00 84.75 81 SER A N 1
ATOM 591 C CA . SER A 1 81 ? -15.033 11.780 20.940 1.00 84.75 81 SER A CA 1
ATOM 592 C C . SER A 1 81 ? -16.170 12.775 21.186 1.00 84.75 81 SER A C 1
ATOM 594 O O . SER A 1 81 ? -16.067 13.940 20.790 1.00 84.75 81 SER A O 1
ATOM 596 N N . GLU A 1 82 ? -17.228 12.344 21.876 1.00 87.44 82 GLU A N 1
ATOM 597 C CA . GLU A 1 82 ? -18.367 13.195 22.252 1.00 87.44 82 GLU A CA 1
ATOM 598 C C . GLU A 1 82 ? -17.934 14.412 23.070 1.00 87.44 82 GLU A C 1
ATOM 600 O O . GLU A 1 82 ? -18.348 15.533 22.784 1.00 87.44 82 GLU A O 1
ATOM 605 N N . ARG A 1 83 ? -17.019 14.221 24.029 1.00 85.00 83 ARG A N 1
ATOM 606 C CA . ARG A 1 83 ? -16.448 15.321 24.819 1.00 85.00 83 ARG A CA 1
ATOM 607 C C . ARG A 1 83 ? -15.779 16.355 23.913 1.00 85.00 83 ARG A C 1
ATOM 609 O O . ARG A 1 83 ? -16.084 17.541 24.004 1.00 85.00 83 ARG A O 1
ATOM 616 N N . LYS A 1 84 ? -14.907 15.913 22.998 1.00 82.12 84 LYS A N 1
ATOM 617 C CA . LYS A 1 84 ? -14.218 16.808 22.051 1.00 82.12 84 LYS A CA 1
ATOM 618 C C . LYS A 1 84 ? -15.210 17.502 21.113 1.00 82.12 84 LYS A C 1
ATOM 620 O O . LYS A 1 84 ? -15.034 18.678 20.800 1.00 82.12 84 LYS A O 1
ATOM 625 N N . ALA A 1 85 ? -16.258 16.797 20.694 1.00 85.19 85 ALA A N 1
ATOM 626 C CA . ALA A 1 85 ? -17.327 17.333 19.863 1.00 85.19 85 ALA A CA 1
ATOM 627 C C . ALA A 1 85 ? -18.133 18.422 20.583 1.00 85.19 85 ALA A C 1
ATOM 629 O O . ALA A 1 85 ? -18.346 19.490 20.011 1.00 85.19 85 ALA A O 1
ATOM 630 N N . ALA A 1 86 ? -18.521 18.184 21.837 1.00 85.69 86 ALA A N 1
ATOM 631 C CA . ALA A 1 86 ? -19.233 19.147 22.669 1.00 85.69 86 ALA A CA 1
ATOM 632 C C . ALA A 1 86 ? -18.378 20.395 22.935 1.00 85.69 86 ALA A C 1
ATOM 634 O O . ALA A 1 86 ? -18.845 21.518 22.741 1.00 85.69 86 ALA A O 1
ATOM 635 N N . THR A 1 87 ? -17.099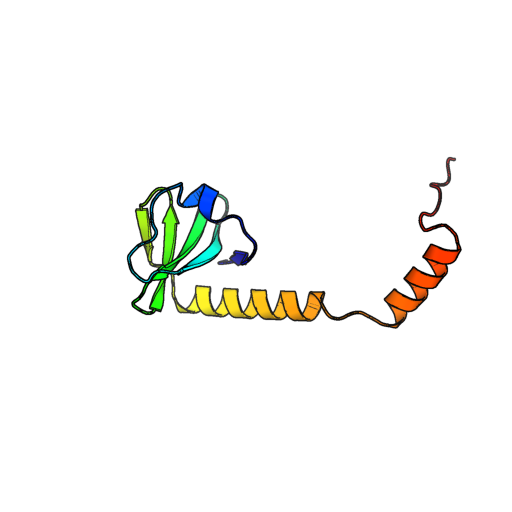 20.215 23.285 1.00 83.62 87 THR A N 1
ATOM 636 C CA . THR A 1 87 ? -16.155 21.329 23.462 1.00 83.62 87 THR A CA 1
ATOM 637 C C . THR A 1 87 ? -15.954 22.114 22.164 1.00 83.62 87 THR A C 1
ATOM 639 O O . THR A 1 87 ? -15.974 23.342 22.179 1.00 83.62 87 THR A O 1
ATOM 642 N N . SER A 1 88 ? -15.808 21.434 21.023 1.00 83.19 88 SER A N 1
ATOM 643 C CA . SER A 1 88 ? -15.685 22.090 19.716 1.00 83.19 88 SER A CA 1
ATOM 644 C C . SER A 1 88 ? -16.939 22.891 19.357 1.00 83.19 88 SER A C 1
ATOM 646 O O . SER A 1 88 ? -16.810 24.040 18.941 1.00 83.19 88 SER A O 1
ATOM 648 N N . ALA A 1 89 ? -18.136 22.346 19.591 1.00 84.94 89 ALA A N 1
ATOM 649 C CA . ALA A 1 89 ? -19.396 23.056 19.374 1.00 84.94 89 ALA A CA 1
ATOM 650 C C . ALA A 1 89 ? -19.516 24.297 20.276 1.00 84.94 89 ALA A C 1
ATOM 652 O O . ALA A 1 89 ? -19.897 25.370 19.806 1.00 84.94 89 ALA A O 1
ATOM 653 N N . ALA A 1 90 ? -19.131 24.182 21.551 1.00 85.56 90 ALA A N 1
ATOM 654 C CA . ALA A 1 90 ? -19.096 25.311 22.478 1.00 85.56 90 ALA A CA 1
ATOM 655 C C . ALA A 1 90 ? -18.096 26.397 22.037 1.00 85.56 90 ALA A C 1
ATOM 657 O O . ALA A 1 90 ? -18.416 27.583 22.091 1.00 85.56 90 ALA A O 1
ATOM 658 N N . ASN A 1 91 ? -16.915 26.011 21.548 1.00 84.31 91 ASN A N 1
ATOM 659 C CA . ASN A 1 91 ? -15.912 26.947 21.027 1.00 84.31 91 ASN A CA 1
ATOM 660 C C . ASN A 1 91 ? -16.347 27.591 19.703 1.00 84.31 91 ASN A C 1
ATOM 662 O O . ASN A 1 91 ? -16.096 28.775 19.485 1.00 84.31 91 ASN A O 1
ATOM 666 N N . GLY A 1 92 ? -17.042 26.846 18.841 1.00 84.19 92 GLY A N 1
ATOM 667 C CA . GLY A 1 92 ? -17.640 27.364 17.609 1.00 84.19 92 GLY A CA 1
ATOM 668 C C . GLY A 1 92 ? -18.669 28.459 17.889 1.00 84.19 92 GLY A C 1
ATOM 669 O O . GLY A 1 92 ? -18.598 29.523 17.282 1.00 84.19 92 GLY A O 1
ATOM 670 N N . ARG A 1 93 ? -19.539 28.263 18.894 1.00 83.19 93 ARG A N 1
ATOM 671 C CA . ARG A 1 93 ? -20.475 29.304 19.370 1.00 83.19 93 ARG A CA 1
ATOM 672 C C . ARG A 1 93 ? -19.767 30.575 19.854 1.00 83.19 93 ARG A C 1
ATOM 674 O O . ARG A 1 93 ? -20.351 31.648 19.799 1.00 83.19 93 ARG A O 1
ATOM 681 N N . LYS A 1 94 ? -18.515 30.461 20.309 1.00 81.00 94 LYS A N 1
ATOM 682 C CA . LYS A 1 94 ? -17.677 31.579 20.777 1.00 81.00 94 LYS A CA 1
ATOM 683 C C . LYS A 1 94 ? -16.780 32.184 19.682 1.00 81.00 94 LYS A C 1
ATOM 685 O O . LYS A 1 94 ? -15.918 32.996 19.999 1.00 81.00 94 LYS A O 1
ATOM 690 N N . GLY A 1 95 ? -16.953 31.802 18.413 1.00 80.12 95 GLY A N 1
ATOM 691 C CA . GLY A 1 95 ? -16.202 32.370 17.284 1.00 80.12 95 GLY A CA 1
ATOM 692 C C . GLY A 1 95 ? -15.017 31.534 16.784 1.00 80.12 95 GLY A C 1
ATOM 693 O O . GLY A 1 95 ? -14.247 32.011 15.956 1.00 80.12 95 GLY A O 1
ATOM 694 N N . GLY A 1 96 ? -14.859 30.287 17.242 1.00 72.00 96 GLY A N 1
ATOM 695 C CA . GLY A 1 96 ? -14.081 29.236 16.562 1.00 72.00 96 GLY A CA 1
ATOM 696 C C . GLY A 1 96 ? -12.548 29.353 16.563 1.00 72.00 96 GLY A C 1
ATOM 697 O O . GLY A 1 96 ? -11.879 28.324 16.489 1.00 72.00 96 GLY A O 1
ATOM 698 N N . ARG A 1 97 ? -11.963 30.547 16.705 1.00 71.00 97 ARG A N 1
ATOM 699 C CA . ARG A 1 97 ? -10.506 30.746 16.774 1.00 71.00 97 ARG A CA 1
ATOM 700 C C . ARG A 1 97 ? -10.150 31.707 17.914 1.00 71.00 97 ARG A C 1
ATOM 702 O O . ARG A 1 97 ? -10.492 32.885 17.825 1.00 71.00 97 ARG A O 1
ATOM 709 N N . PRO A 1 98 ? -9.444 31.249 18.965 1.00 69.62 98 PRO A N 1
ATOM 710 C CA . PRO A 1 98 ? -8.852 32.150 19.948 1.00 69.62 98 PRO A CA 1
ATOM 711 C C . PRO A 1 98 ? -7.927 33.140 19.229 1.00 69.62 98 PRO A C 1
ATOM 713 O O . PRO A 1 98 ? -7.094 32.727 18.415 1.00 69.62 98 PRO A O 1
ATOM 716 N N . ARG A 1 99 ? -8.082 34.443 19.486 1.00 65.50 99 ARG A N 1
ATOM 717 C CA . ARG A 1 99 ? -7.124 35.437 18.987 1.00 65.50 99 ARG A CA 1
ATOM 718 C C . ARG A 1 99 ? -5.798 35.222 19.715 1.00 65.50 99 ARG A C 1
ATOM 720 O O . ARG A 1 99 ? -5.792 35.004 20.923 1.00 65.50 99 ARG A O 1
ATOM 727 N N . LYS A 1 100 ? -4.691 35.232 18.970 1.00 59.41 100 LYS A N 1
ATOM 728 C CA . LYS A 1 100 ? -3.347 35.181 19.553 1.00 59.41 100 LYS A CA 1
ATOM 729 C C . LYS A 1 100 ? -3.207 36.429 20.433 1.00 59.41 100 LYS A C 1
ATOM 731 O O . LYS 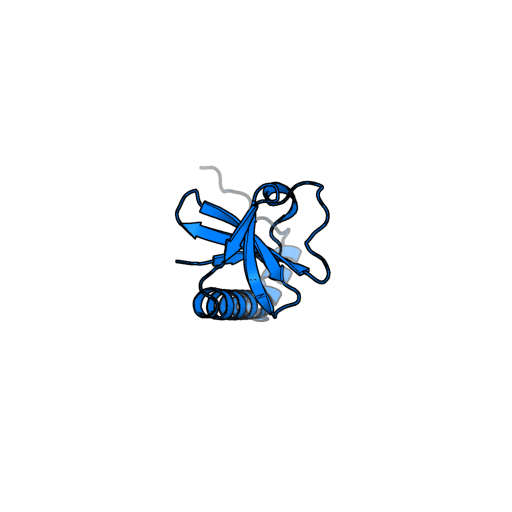A 1 100 ? -3.456 37.521 19.930 1.00 59.41 100 LYS A O 1
ATOM 736 N N . ALA A 1 101 ? -2.905 36.260 21.718 1.00 62.22 101 ALA A N 1
ATOM 737 C CA . ALA A 1 101 ? -2.550 37.390 22.566 1.00 62.22 101 ALA A CA 1
ATOM 738 C C . ALA A 1 101 ? -1.234 37.965 22.027 1.00 62.22 101 ALA A C 1
ATOM 740 O O . ALA A 1 101 ? -0.284 37.211 21.805 1.00 62.22 101 ALA A O 1
ATOM 741 N N . THR A 1 102 ? -1.235 39.253 21.705 1.00 63.31 102 THR A N 1
ATOM 742 C CA . THR A 1 102 ? -0.025 40.007 21.380 1.00 63.31 102 THR A CA 1
ATOM 743 C C . THR A 1 102 ? 0.465 40.603 22.695 1.00 63.31 102 THR A C 1
ATOM 745 O O . THR A 1 102 ? -0.337 41.264 23.357 1.00 63.31 102 THR A O 1
ATOM 748 N N . ASP A 1 103 ? 1.711 40.316 23.072 1.00 61.69 103 ASP A N 1
ATOM 749 C CA . ASP A 1 103 ? 2.431 41.060 24.117 1.00 61.69 103 ASP A CA 1
ATOM 750 C C . ASP A 1 103 ? 2.802 42.465 23.614 1.00 61.69 103 ASP A C 1
ATOM 752 O O . ASP A 1 103 ? 3.061 42.600 22.390 1.00 61.69 103 ASP A O 1
#

Foldseek 3Di:
DKAFDQPAPQCVFQPPDDDPPLKDFRHKIDDDVPDIHTFIQDNVRFTWGHGPNDTGGDDRVVVVVNVVVNVVVVVVVPDDDPVVVVVQVVVVVVPRDDDPDDD

pLDDT: mean 89.59, std 9.0, range [59.41, 98.06]

Sequence (103 aa):
MLTVTKSGNWKIYWGMMPLPEGAEALGVVRRDVGDSGALIKLASGNYVQGNAGSIRTLPQRDVTEALARSEAAAALGSIRSERKAATSAANGRKGGRPRKATD